Protein AF-A0A706EPD1-F1 (afdb_monomer)

Solvent-accessible surface area (backbone atoms only — not comparable to full-atom values): 5380 Å² total; per-residue (Å²): 139,84,80,52,60,66,42,47,50,51,38,35,41,48,71,76,63,51,49,39,33,30,25,47,68,48,75,46,24,28,34,49,38,76,33,92,89,39,101,85,44,63,48,77,38,84,28,81,49,44,32,61,37,40,78,70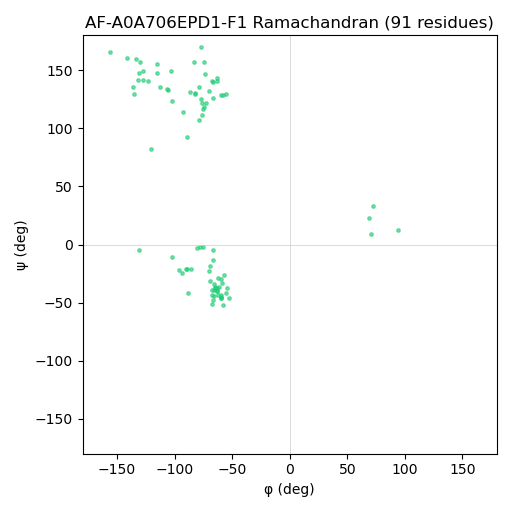,57,27,32,43,62,72,66,91,71,89,67,50,58,87,44,73,41,50,53,42,70,30,76,68,22,51,50,47,36,72,68,60,76,72,79,85,127

Sequence (93 aa):
MTLTNAQIYTLRRLNTGTLYLMQGNGKKGMEQRPDCLSTLGYFPVNAPSLPPLFRLGLIEFTLKSGLEQSCFYRVRLTGRGQELATTAVISVG

Radius of gyration: 13.35 Å; Cα contacts (8 Å, |Δi|>4): 156; chains: 1; bounding box: 25×38×40 Å

Nearest PDB structures (foldseek):
  5x11-assembly4_G  TM=6.464E-01  e=9.045E-01  Bacillus spizizenii str. W23
  5x11-assembly2_E  TM=6.979E-01  e=1.229E+00  Bacillus spizizenii str. W23
  5zqh-assembly1_A-2  TM=7.092E-01  e=1.668E+00  Streptococcus pneumoniae
  5x11-assembly3_D  TM=6.455E-01  e=2.723E+00  Bacillus spizizenii str. W23
  7tjh-assembly1_A  TM=4.706E-01  e=6.822E+00  Saccharomyces cerevisiae

Organism: Salmonella typhimurium (NCBI:txid90371)

pLDDT: mean 89.7, std 10.43, range [53.97, 97.44]

Foldseek 3Di:
DADALLLLVVLLCLVVVFWKKAALQLQWI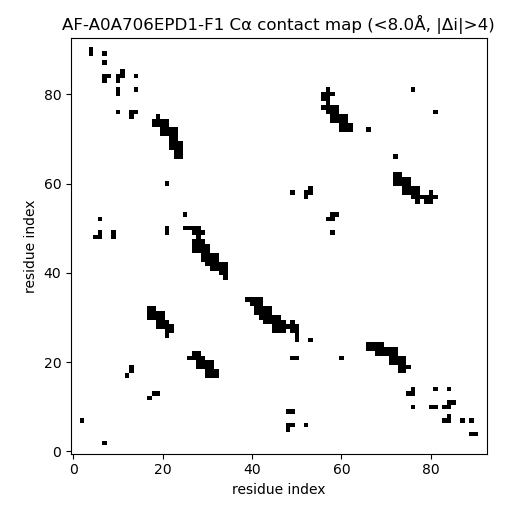WTFCPDPVDPPGTDTDTRRSRSVCVVVQQKDFPDDDDRDRGDIGTIHGDPNSNVSNPPPDHDDD

Structure (mmCIF, N/CA/C/O backbone):
data_AF-A0A706EPD1-F1
#
_entry.id   AF-A0A706EPD1-F1
#
loop_
_atom_site.group_PDB
_atom_site.id
_atom_site.type_symbol
_atom_site.label_atom_id
_atom_site.label_alt_id
_atom_site.label_comp_id
_atom_site.label_asym_id
_atom_site.label_entity_id
_atom_site.label_seq_id
_atom_site.pdbx_PDB_ins_code
_atom_site.Cartn_x
_atom_site.Cartn_y
_atom_site.Cartn_z
_atom_site.occupancy
_atom_site.B_iso_or_equiv
_atom_site.auth_seq_id
_atom_site.auth_comp_id
_atom_site.auth_asym_id
_atom_site.auth_atom_id
_atom_site.pdbx_PDB_model_num
ATOM 1 N N . MET A 1 1 ? -3.514 -15.117 -11.493 1.00 59.34 1 MET A N 1
ATOM 2 C CA . MET A 1 1 ? -4.002 -13.720 -11.477 1.00 59.34 1 MET A CA 1
ATOM 3 C C . MET A 1 1 ? -2.872 -12.829 -11.942 1.00 59.34 1 MET A C 1
ATOM 5 O O . MET A 1 1 ? -1.788 -12.939 -11.385 1.00 59.34 1 MET A O 1
ATOM 9 N N . THR A 1 2 ? -3.116 -11.991 -12.945 1.00 82.12 2 THR A N 1
ATOM 10 C CA . THR A 1 2 ? -2.101 -11.095 -13.516 1.00 82.12 2 THR A CA 1
ATOM 11 C C . THR A 1 2 ? -2.333 -9.690 -12.973 1.00 82.12 2 THR A C 1
ATOM 13 O O . THR A 1 2 ? -3.445 -9.174 -13.075 1.00 82.12 2 THR A O 1
ATOM 16 N N . LEU A 1 3 ? -1.315 -9.095 -12.347 1.00 88.56 3 LEU A N 1
ATOM 17 C CA . LEU A 1 3 ? -1.370 -7.699 -11.913 1.00 88.56 3 LEU A CA 1
ATOM 18 C C . LEU A 1 3 ? -1.244 -6.775 -13.123 1.00 88.56 3 LEU A C 1
ATOM 20 O O . LEU A 1 3 ? -0.517 -7.074 -14.067 1.00 88.56 3 LEU A O 1
ATOM 24 N N . THR A 1 4 ? -1.917 -5.629 -13.078 1.00 93.56 4 THR A N 1
ATOM 25 C CA . THR A 1 4 ? -1.723 -4.591 -14.095 1.00 93.56 4 THR A CA 1
ATOM 26 C C . THR A 1 4 ? -0.395 -3.866 -13.881 1.00 93.56 4 THR A C 1
ATOM 28 O O . THR A 1 4 ? 0.112 -3.787 -12.759 1.00 93.56 4 THR A O 1
ATOM 31 N N . ASN A 1 5 ? 0.145 -3.245 -14.933 1.00 92.69 5 ASN A N 1
ATOM 32 C CA . ASN A 1 5 ? 1.362 -2.432 -14.831 1.00 92.69 5 ASN A CA 1
ATOM 33 C C . ASN A 1 5 ? 1.240 -1.331 -13.760 1.00 92.69 5 ASN A C 1
ATOM 35 O O . ASN A 1 5 ? 2.187 -1.087 -13.017 1.00 92.69 5 ASN A O 1
ATOM 39 N N . ALA A 1 6 ? 0.059 -0.717 -13.619 1.00 92.19 6 ALA A N 1
ATOM 40 C CA . ALA A 1 6 ? -0.202 0.287 -12.587 1.00 92.19 6 ALA A CA 1
ATOM 41 C C . ALA A 1 6 ? -0.142 -0.296 -11.164 1.00 92.19 6 ALA A C 1
ATOM 43 O O . ALA A 1 6 ? 0.386 0.347 -10.259 1.00 92.19 6 ALA A O 1
ATOM 44 N N . GLN A 1 7 ? -0.643 -1.516 -10.956 1.00 94.69 7 GLN A N 1
ATOM 45 C CA . GLN A 1 7 ? -0.554 -2.214 -9.671 1.00 94.69 7 GLN A CA 1
ATOM 46 C C . GLN A 1 7 ? 0.891 -2.5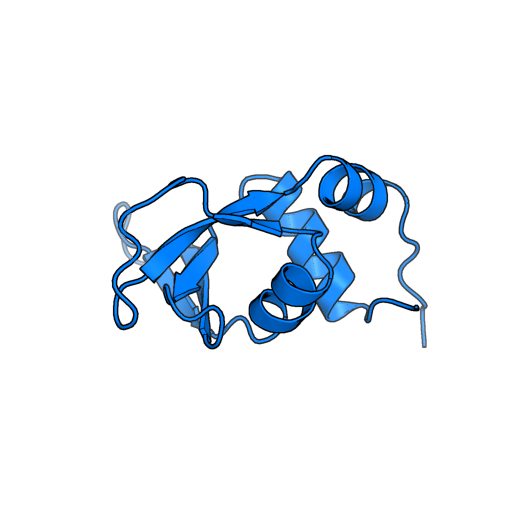99 -9.339 1.00 94.69 7 GLN A C 1
ATOM 48 O O . GLN A 1 7 ? 1.336 -2.365 -8.216 1.00 94.69 7 GLN A O 1
ATOM 53 N N . ILE A 1 8 ? 1.640 -3.119 -10.318 1.00 94.50 8 ILE A N 1
ATOM 54 C CA . ILE A 1 8 ? 3.071 -3.433 -10.172 1.00 94.50 8 ILE A CA 1
ATOM 55 C C . ILE A 1 8 ? 3.857 -2.163 -9.827 1.00 94.50 8 ILE A C 1
ATOM 57 O O . ILE A 1 8 ? 4.682 -2.168 -8.914 1.00 94.50 8 ILE A O 1
ATOM 61 N N . TYR A 1 9 ? 3.564 -1.049 -10.501 1.00 93.94 9 TYR A N 1
ATOM 62 C CA . TYR A 1 9 ? 4.194 0.236 -10.217 1.00 93.94 9 TYR A CA 1
ATOM 63 C C . TYR A 1 9 ? 3.895 0.726 -8.793 1.00 93.94 9 TYR A C 1
ATOM 65 O O . TYR A 1 9 ? 4.812 1.140 -8.084 1.00 93.94 9 TYR A O 1
ATOM 73 N N . THR A 1 10 ? 2.644 0.618 -8.329 1.00 95.12 10 THR A N 1
ATOM 74 C CA . THR A 1 10 ? 2.281 0.936 -6.938 1.00 95.12 10 THR A CA 1
ATOM 75 C C . THR A 1 10 ? 3.050 0.070 -5.937 1.00 95.12 10 THR A C 1
ATOM 77 O O . THR A 1 10 ? 3.591 0.611 -4.975 1.00 95.12 10 THR A O 1
ATOM 80 N N . LEU A 1 11 ? 3.162 -1.246 -6.168 1.00 95.50 11 LEU A N 1
ATOM 81 C CA . LEU A 1 11 ? 3.930 -2.146 -5.296 1.00 95.50 11 LEU A CA 1
ATOM 82 C C . LEU A 1 11 ? 5.405 -1.740 -5.215 1.00 95.50 11 LEU A C 1
ATOM 84 O O . LEU A 1 11 ? 5.956 -1.639 -4.120 1.00 95.50 11 LEU A O 1
ATOM 88 N N . ARG A 1 12 ? 6.030 -1.441 -6.361 1.00 95.19 12 ARG A N 1
ATOM 89 C CA . ARG A 1 12 ? 7.427 -0.985 -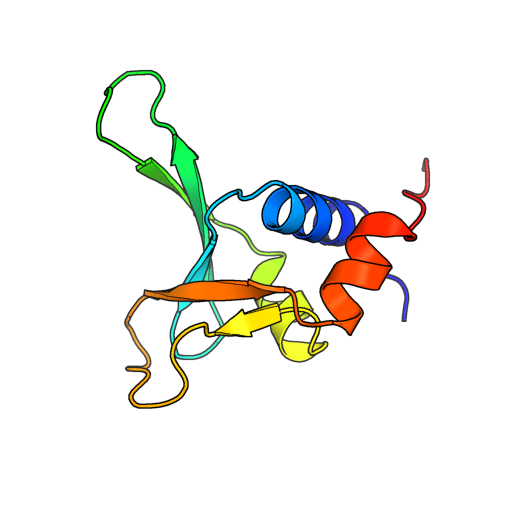6.424 1.00 95.19 12 ARG A CA 1
ATOM 90 C C . ARG A 1 12 ? 7.639 0.303 -5.645 1.00 95.19 12 ARG A C 1
ATOM 92 O O . ARG A 1 12 ? 8.563 0.378 -4.847 1.00 95.19 12 ARG A O 1
ATOM 99 N N . ARG A 1 13 ? 6.757 1.286 -5.818 1.00 94.25 13 ARG A N 1
ATOM 100 C CA . ARG A 1 13 ? 6.847 2.560 -5.096 1.00 94.25 13 ARG A CA 1
ATOM 101 C C . ARG A 1 13 ? 6.693 2.404 -3.593 1.00 94.25 13 ARG A C 1
ATOM 103 O O . ARG A 1 13 ? 7.422 3.052 -2.844 1.00 94.25 13 ARG A O 1
ATOM 110 N N . LEU A 1 14 ? 5.775 1.542 -3.161 1.00 94.56 14 LEU A N 1
ATOM 111 C CA . LEU A 1 14 ? 5.605 1.210 -1.750 1.00 94.56 14 LEU A CA 1
ATOM 112 C C . LEU A 1 14 ? 6.866 0.522 -1.198 1.00 94.56 14 LEU A C 1
ATOM 114 O O . LEU A 1 14 ? 7.291 0.841 -0.092 1.00 94.56 14 LEU A O 1
ATOM 118 N N . ASN A 1 15 ? 7.522 -0.328 -1.999 1.00 94.88 15 ASN A N 1
ATOM 119 C CA . ASN A 1 15 ? 8.799 -0.961 -1.651 1.00 94.88 15 ASN A CA 1
ATOM 120 C C . ASN A 1 15 ? 9.950 0.051 -1.501 1.00 94.88 15 ASN A C 1
ATOM 122 O O . ASN A 1 15 ? 10.783 -0.095 -0.617 1.00 94.88 15 ASN A O 1
ATOM 126 N N . THR A 1 16 ? 9.983 1.106 -2.325 1.00 92.44 16 THR A N 1
ATOM 127 C CA . THR A 1 16 ? 10.982 2.191 -2.220 1.00 92.44 16 THR A CA 1
ATOM 128 C C . THR A 1 16 ? 10.709 3.156 -1.057 1.00 92.44 16 THR A C 1
ATOM 130 O O . THR A 1 16 ? 11.473 4.093 -0.848 1.00 92.44 16 THR A O 1
ATOM 133 N N . GLY A 1 17 ? 9.617 2.968 -0.308 1.00 90.62 17 GLY A N 1
ATOM 134 C CA . GLY A 1 17 ? 9.257 3.816 0.831 1.00 90.62 17 GLY A CA 1
ATOM 135 C C . GLY A 1 17 ? 8.292 4.959 0.505 1.00 90.62 17 GLY A C 1
ATOM 136 O O . GLY A 1 17 ? 8.082 5.830 1.347 1.00 90.62 17 GLY A O 1
ATOM 137 N N . THR A 1 18 ? 7.661 4.967 -0.679 1.00 92.62 18 THR A N 1
ATOM 138 C CA . THR A 1 18 ? 6.552 5.901 -0.939 1.00 92.62 18 THR A CA 1
ATOM 139 C C . THR A 1 18 ? 5.435 5.644 0.068 1.00 92.62 18 THR A C 1
ATOM 141 O O . THR A 1 18 ? 4.960 4.516 0.216 1.00 92.62 18 THR A O 1
ATOM 144 N N . LEU A 1 19 ? 4.980 6.706 0.730 1.00 93.31 19 LEU A N 1
ATOM 145 C CA . LEU A 1 19 ? 3.903 6.623 1.700 1.00 93.31 19 LEU A CA 1
ATOM 146 C C . LEU A 1 19 ? 2.549 6.511 0.997 1.00 93.31 19 LEU A C 1
ATOM 148 O O . LEU A 1 19 ? 2.159 7.355 0.191 1.00 93.31 19 LEU A O 1
ATOM 152 N N . TYR A 1 20 ? 1.812 5.473 1.364 1.00 95.88 20 TYR A N 1
ATOM 153 C CA . TYR A 1 20 ? 0.447 5.242 0.926 1.00 95.88 20 TYR A CA 1
ATOM 154 C C . TYR A 1 20 ? -0.469 5.129 2.141 1.00 95.88 20 TYR A C 1
ATOM 156 O O . TYR A 1 20 ? -0.115 4.530 3.162 1.00 95.88 20 TYR A O 1
ATOM 164 N N . LEU A 1 21 ? -1.658 5.707 2.015 1.00 96.44 21 LEU A N 1
ATOM 165 C CA . LEU A 1 21 ? -2.737 5.596 2.981 1.00 96.44 21 LEU A CA 1
ATOM 166 C C . LEU A 1 21 ? -3.919 4.874 2.350 1.00 96.44 21 LEU A C 1
ATOM 168 O O . LEU A 1 21 ? -4.203 5.034 1.165 1.00 96.44 21 LEU A O 1
ATOM 172 N N . MET A 1 22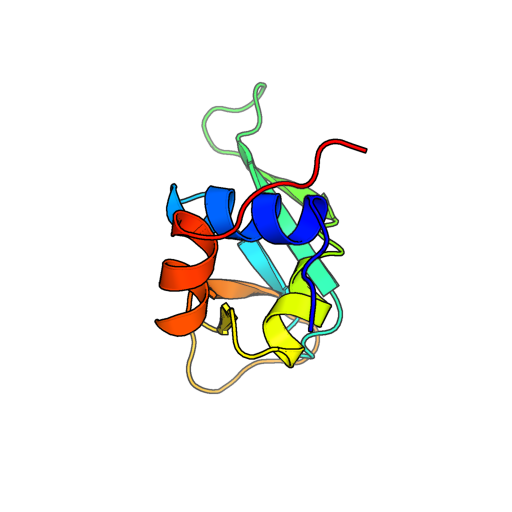 ? -4.651 4.121 3.154 1.00 96.94 22 MET A N 1
ATOM 173 C CA . MET A 1 22 ? -5.887 3.477 2.746 1.00 96.94 22 MET A CA 1
ATOM 174 C C . MET A 1 22 ? -6.964 3.754 3.783 1.00 96.94 22 MET A C 1
ATOM 176 O O . MET A 1 22 ? -6.691 3.795 4.981 1.00 96.94 22 MET A O 1
ATOM 180 N N . GLN A 1 23 ? -8.184 3.983 3.318 1.00 96.56 23 GLN A N 1
ATOM 181 C CA . GLN A 1 23 ? -9.333 4.171 4.188 1.00 96.56 23 GLN A CA 1
ATOM 182 C C . GLN A 1 23 ? -9.589 2.883 4.985 1.00 96.56 23 GLN A C 1
ATOM 184 O O . GLN A 1 23 ? -9.421 1.799 4.430 1.00 96.56 23 GLN A O 1
ATOM 189 N N . GLY A 1 24 ? -10.011 2.972 6.250 1.00 95.44 24 GLY A N 1
ATOM 190 C CA . GLY A 1 24 ? -10.192 1.814 7.139 1.00 95.44 24 GLY A CA 1
ATOM 191 C C . GLY A 1 24 ? -11.149 0.747 6.594 1.00 95.44 24 GLY A C 1
ATOM 192 O O . GLY A 1 24 ? -10.982 -0.436 6.863 1.00 95.44 24 GLY A O 1
ATOM 193 N N . ASN A 1 25 ? -12.096 1.137 5.737 1.00 93.44 25 ASN A N 1
ATOM 194 C CA . ASN A 1 25 ? -12.978 0.214 5.013 1.00 93.44 25 ASN A CA 1
ATOM 195 C C . ASN A 1 25 ? -12.332 -0.489 3.789 1.00 93.44 25 ASN A C 1
ATOM 197 O O . ASN A 1 25 ? -13.005 -1.259 3.105 1.00 93.44 25 ASN A O 1
ATOM 201 N N . GLY A 1 26 ? -11.075 -0.182 3.452 1.00 93.56 26 GLY A N 1
ATOM 202 C CA . GLY A 1 26 ? -10.329 -0.735 2.316 1.00 93.56 26 GLY A CA 1
ATOM 203 C C . GLY A 1 26 ? -10.790 -0.274 0.925 1.00 93.56 26 GLY A C 1
ATOM 204 O O . GLY A 1 26 ? -10.346 -0.831 -0.078 1.00 93.56 26 GLY A O 1
ATOM 205 N N . LYS A 1 27 ? -11.697 0.711 0.823 1.00 95.31 27 LYS A N 1
ATOM 206 C CA . LYS A 1 27 ? -12.332 1.113 -0.450 1.00 95.31 27 LYS A CA 1
ATOM 207 C C . LYS A 1 27 ? -11.625 2.255 -1.174 1.00 95.31 27 LYS A C 1
ATOM 209 O O . LYS A 1 27 ? -11.775 2.372 -2.388 1.00 95.31 27 LYS A O 1
ATOM 214 N N . LYS A 1 28 ? -10.876 3.096 -0.458 1.00 95.38 28 LYS A N 1
ATOM 215 C CA . LYS A 1 28 ? -10.168 4.257 -1.019 1.00 95.38 28 LYS A CA 1
ATOM 216 C C . LYS A 1 28 ? -8.704 4.238 -0.623 1.00 95.38 28 LYS A C 1
ATOM 218 O O . LYS A 1 28 ? -8.379 3.904 0.510 1.00 95.38 28 LYS A O 1
ATOM 223 N N . GLY A 1 29 ? -7.843 4.630 -1.551 1.00 95.50 29 GLY A N 1
ATOM 224 C CA . GLY A 1 29 ? -6.404 4.685 -1.356 1.00 95.50 29 GLY A CA 1
ATOM 225 C C . GLY A 1 29 ? -5.833 6.023 -1.799 1.00 95.50 29 GLY A C 1
ATOM 226 O O . GLY A 1 29 ? -6.342 6.626 -2.741 1.00 95.50 29 GLY A O 1
ATOM 227 N N . MET A 1 30 ? -4.782 6.484 -1.130 1.00 95.62 30 MET A N 1
ATOM 228 C CA . MET A 1 30 ? -4.101 7.733 -1.440 1.00 95.62 30 MET A CA 1
ATOM 229 C C . MET A 1 30 ? -2.591 7.546 -1.400 1.00 95.62 30 MET A C 1
ATOM 231 O O . MET A 1 30 ? -2.048 6.952 -0.473 1.00 95.62 30 MET A O 1
ATOM 235 N N . GLU A 1 31 ? -1.912 8.094 -2.390 1.00 94.25 31 GLU A N 1
ATOM 236 C CA . GLU A 1 31 ? -0.475 8.300 -2.375 1.00 94.25 31 GLU A CA 1
ATOM 237 C C . GLU A 1 31 ? -0.166 9.640 -1.716 1.00 94.25 31 GLU A C 1
ATOM 239 O O . GLU A 1 31 ? -0.755 10.656 -2.077 1.00 94.25 31 GLU A O 1
ATOM 244 N N . GLN A 1 32 ? 0.766 9.654 -0.773 1.00 91.56 32 GLN A N 1
ATOM 245 C CA . GLN A 1 32 ? 1.285 10.883 -0.188 1.00 91.56 32 GLN A CA 1
ATOM 246 C C . GLN A 1 32 ? 2.479 11.333 -1.032 1.00 91.56 32 GLN A C 1
ATOM 248 O O . GLN A 1 32 ? 3.604 10.869 -0.830 1.00 91.56 32 GLN A O 1
ATOM 253 N N . ARG A 1 33 ? 2.235 12.193 -2.028 1.00 86.31 33 ARG A N 1
ATOM 254 C CA . ARG A 1 33 ? 3.321 12.769 -2.832 1.00 86.31 33 ARG A CA 1
ATOM 255 C C . ARG A 1 33 ? 3.979 13.902 -2.062 1.00 86.31 33 ARG A C 1
ATOM 257 O O . ARG A 1 33 ? 3.237 14.707 -1.511 1.00 86.31 33 ARG A O 1
ATOM 264 N N . PRO A 1 34 ? 5.316 13.992 -2.027 1.00 80.94 34 PRO A N 1
ATOM 265 C CA . PRO A 1 34 ? 5.977 15.181 -1.511 1.00 80.94 34 PRO A CA 1
ATOM 266 C C . PRO A 1 34 ? 5.463 16.402 -2.270 1.00 80.94 34 PRO A C 1
ATOM 268 O O . PRO A 1 34 ? 5.399 16.378 -3.502 1.00 80.94 34 PRO A O 1
ATOM 271 N N . ASP A 1 35 ? 5.051 17.430 -1.543 1.00 77.44 35 ASP A N 1
ATOM 272 C CA . ASP A 1 35 ? 4.717 18.706 -2.151 1.00 77.44 35 ASP A CA 1
ATOM 273 C C . ASP A 1 35 ? 6.013 19.406 -2.586 1.00 77.44 35 ASP A C 1
ATOM 275 O O . ASP A 1 35 ? 6.907 19.653 -1.782 1.00 77.44 35 ASP A O 1
ATOM 279 N N . CYS A 1 36 ? 6.134 19.714 -3.876 1.00 67.81 36 CYS A N 1
ATOM 280 C CA . CYS A 1 36 ? 7.302 20.405 -4.421 1.00 67.81 36 CYS A CA 1
ATOM 281 C C . CYS A 1 36 ? 7.385 21.867 -3.947 1.00 67.81 36 CYS A C 1
ATOM 283 O O . CYS A 1 36 ? 8.437 22.490 -4.074 1.00 67.81 36 CYS A O 1
ATOM 285 N N . LEU A 1 37 ? 6.267 22.424 -3.467 1.00 69.06 37 LEU A N 1
ATOM 286 C CA . LEU A 1 37 ? 6.117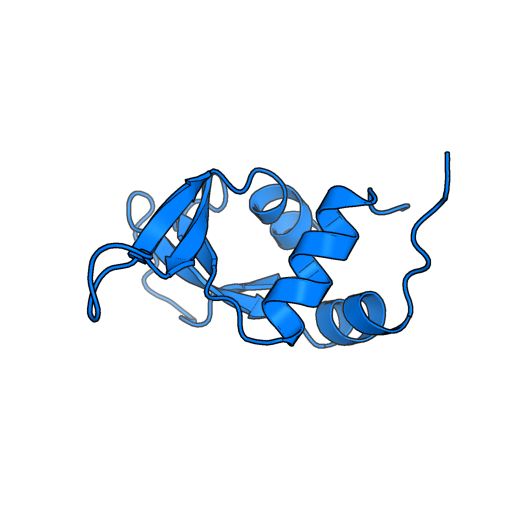 23.828 -3.088 1.00 69.06 37 LEU A CA 1
ATOM 287 C C . LEU A 1 37 ? 6.163 24.050 -1.571 1.00 69.06 37 LEU A C 1
ATOM 289 O O . LEU A 1 37 ? 6.287 25.194 -1.135 1.00 69.06 37 LEU A O 1
ATOM 293 N N . SER A 1 38 ? 6.107 22.989 -0.761 1.00 60.88 38 SER A N 1
ATOM 294 C CA . SER A 1 38 ? 6.285 23.081 0.688 1.00 60.88 38 SER A CA 1
ATOM 295 C C . SER A 1 38 ? 7.199 21.980 1.221 1.00 60.88 38 SER A C 1
ATOM 297 O O . SER A 1 38 ? 7.001 20.792 0.998 1.00 60.88 38 SER A O 1
ATOM 299 N N . THR A 1 39 ? 8.200 22.371 2.008 1.00 60.16 39 THR A N 1
AT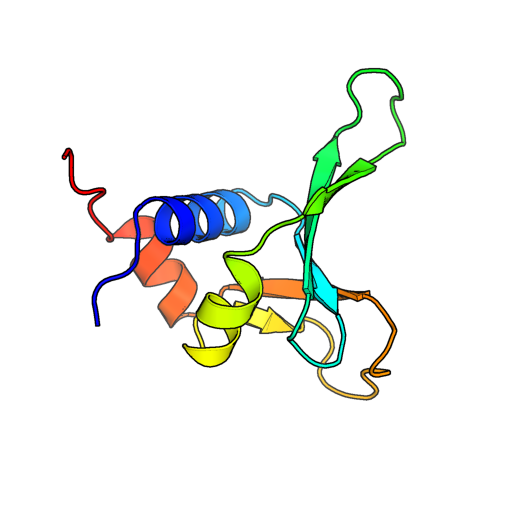OM 300 C CA . THR A 1 39 ? 9.194 21.478 2.629 1.00 60.16 39 THR A CA 1
ATOM 301 C C . THR A 1 39 ? 8.612 20.522 3.682 1.00 60.16 39 THR A C 1
ATOM 303 O O . THR A 1 39 ? 9.340 19.694 4.224 1.00 60.16 39 THR A O 1
ATOM 306 N N . LEU A 1 40 ? 7.319 20.643 4.003 1.00 59.44 40 LEU A N 1
ATOM 307 C CA . LEU A 1 40 ? 6.646 19.945 5.105 1.00 59.44 40 LEU A CA 1
ATOM 308 C C . LEU A 1 40 ? 5.334 19.254 4.687 1.00 59.44 40 LEU A C 1
ATOM 310 O O . LEU A 1 40 ? 4.721 18.577 5.513 1.00 59.44 40 LEU A O 1
ATOM 314 N N . GLY A 1 41 ? 4.881 19.428 3.441 1.00 68.81 41 GLY A N 1
ATOM 315 C CA . GLY A 1 41 ? 3.567 18.977 2.987 1.00 68.81 41 GLY A CA 1
ATOM 316 C C . GLY A 1 41 ? 3.601 17.708 2.140 1.00 68.81 41 GLY A C 1
ATOM 317 O O . GLY A 1 41 ? 4.539 17.453 1.384 1.00 68.81 41 GLY A O 1
ATOM 318 N N . TYR A 1 42 ? 2.526 16.924 2.232 1.00 80.25 42 TYR A N 1
ATOM 319 C CA . TYR A 1 42 ? 2.205 15.893 1.249 1.00 80.25 42 TYR A CA 1
ATOM 320 C C . TYR A 1 42 ? 0.938 16.288 0.496 1.00 80.25 42 TYR A C 1
ATOM 322 O O . TYR A 1 42 ? -0.054 16.683 1.110 1.00 80.25 42 TYR A O 1
ATOM 330 N N . PHE A 1 43 ? 0.944 16.126 -0.826 1.00 82.81 43 PHE A N 1
ATOM 331 C CA . PHE A 1 43 ? -0.251 16.239 -1.648 1.00 82.81 43 PHE A CA 1
ATOM 332 C C . PHE A 1 43 ? -0.890 14.851 -1.816 1.00 82.81 43 PHE A C 1
ATOM 334 O O . PHE A 1 43 ? -0.279 13.959 -2.423 1.00 82.81 43 PHE A O 1
ATOM 341 N N . PRO A 1 44 ? -2.099 14.623 -1.272 1.00 85.00 44 PRO A N 1
ATOM 342 C CA . PRO A 1 44 ? -2.746 13.328 -1.367 1.00 85.00 44 PRO A CA 1
ATOM 343 C C . PRO A 1 44 ? -3.309 13.115 -2.780 1.00 85.00 44 PRO A C 1
ATOM 345 O O . PRO A 1 44 ? -4.227 13.806 -3.216 1.00 85.00 44 PRO A O 1
ATOM 348 N N . VAL A 1 45 ? -2.790 12.116 -3.494 1.00 90.81 45 VAL A N 1
ATOM 349 C CA . VAL A 1 45 ? -3.260 11.730 -4.835 1.00 90.81 45 VAL A CA 1
ATOM 350 C C . VAL A 1 45 ? -4.044 10.431 -4.752 1.00 90.81 45 VAL A C 1
ATOM 352 O O . VAL A 1 45 ? -3.596 9.478 -4.123 1.00 90.81 45 VAL A O 1
ATOM 355 N N . ASN A 1 46 ? -5.205 10.358 -5.405 1.00 93.69 46 ASN A N 1
ATOM 356 C CA . ASN A 1 46 ? -5.996 9.128 -5.445 1.00 93.69 46 ASN A CA 1
ATOM 357 C C . ASN A 1 46 ? -5.182 7.962 -6.039 1.00 93.69 46 ASN A C 1
ATOM 359 O O . ASN A 1 46 ? -4.621 8.074 -7.128 1.00 93.69 46 ASN A O 1
ATOM 363 N N . ALA A 1 47 ? -5.151 6.832 -5.334 1.00 94.69 47 ALA A N 1
ATOM 364 C CA . ALA A 1 47 ? -4.417 5.629 -5.711 1.00 94.69 47 ALA A CA 1
ATOM 365 C C . ALA A 1 47 ? -5.389 4.437 -5.852 1.00 94.69 47 ALA A C 1
ATOM 367 O O . ALA A 1 47 ? -5.512 3.620 -4.930 1.00 94.69 47 ALA A O 1
ATOM 368 N N . PRO A 1 48 ? -6.081 4.296 -7.004 1.00 95.25 48 PRO A N 1
ATOM 369 C CA . PRO A 1 48 ? -7.092 3.252 -7.221 1.00 95.25 48 PRO A CA 1
ATOM 370 C C . PRO A 1 48 ? -6.513 1.828 -7.248 1.00 95.25 48 PRO A C 1
ATOM 372 O O . PRO A 1 48 ? -7.260 0.858 -7.130 1.00 95.25 48 PRO A O 1
ATOM 375 N N . SER A 1 49 ? -5.189 1.688 -7.359 1.00 95.88 49 SER A N 1
ATOM 376 C CA . SER A 1 49 ? -4.487 0.406 -7.250 1.00 95.88 49 SER A CA 1
ATOM 377 C C . SER A 1 49 ? -4.493 -0.171 -5.829 1.00 95.88 49 SER A C 1
ATOM 379 O O . SER A 1 49 ? -4.353 -1.381 -5.686 1.00 95.88 49 SER A O 1
ATOM 381 N N . LEU A 1 50 ? -4.669 0.633 -4.772 1.00 96.56 50 LEU A N 1
ATOM 382 C CA . LEU A 1 50 ? -4.576 0.131 -3.392 1.00 96.56 50 LEU A CA 1
ATOM 383 C C . LEU A 1 50 ? -5.709 -0.841 -3.007 1.00 96.56 50 LEU A C 1
ATOM 385 O O . LEU A 1 50 ? -5.385 -1.944 -2.569 1.00 96.56 50 LEU A O 1
ATOM 389 N N . PRO A 1 51 ? -7.010 -0.532 -3.204 1.00 97.00 51 PRO A N 1
ATOM 390 C CA . PRO A 1 51 ? -8.086 -1.466 -2.863 1.00 97.00 51 PRO A CA 1
ATOM 391 C C . PRO A 1 51 ? -7.947 -2.875 -3.471 1.00 97.00 51 PRO A C 1
ATOM 393 O O . PRO A 1 51 ? -8.122 -3.851 -2.739 1.00 97.00 51 PRO A O 1
ATOM 396 N N . PRO A 1 52 ? -7.632 -3.053 -4.773 1.00 96.50 52 PRO A N 1
ATOM 397 C CA . PRO A 1 52 ? -7.412 -4.391 -5.309 1.00 96.50 52 PRO A CA 1
ATOM 398 C C . PRO A 1 52 ? -6.150 -5.051 -4.741 1.00 96.50 52 PRO A C 1
ATOM 400 O O . PRO A 1 52 ? -6.212 -6.230 -4.416 1.00 96.50 52 PRO A O 1
ATOM 403 N N . LEU A 1 53 ? -5.042 -4.324 -4.547 1.00 96.75 53 LEU A N 1
ATOM 404 C CA . LEU A 1 53 ? -3.834 -4.887 -3.924 1.00 96.75 53 LEU A CA 1
ATOM 405 C C . LEU A 1 53 ? -4.093 -5.376 -2.490 1.00 96.75 53 LEU A C 1
ATOM 407 O O . LEU A 1 53 ? -3.569 -6.418 -2.093 1.00 96.75 53 LEU A O 1
ATOM 411 N N . PHE A 1 54 ? -4.934 -4.663 -1.738 1.00 96.62 54 PHE A N 1
ATOM 412 C CA . PHE A 1 54 ? -5.359 -5.063 -0.398 1.00 96.62 54 PHE A CA 1
ATOM 413 C C . PHE A 1 54 ? -6.219 -6.326 -0.428 1.00 96.62 54 PHE A C 1
ATOM 415 O O . PHE A 1 54 ? -5.926 -7.285 0.279 1.00 96.62 54 PHE A O 1
ATOM 422 N N . ARG A 1 55 ? -7.228 -6.383 -1.310 1.00 95.56 55 ARG A N 1
ATOM 423 C CA . ARG A 1 55 ? -8.055 -7.591 -1.491 1.00 95.56 55 ARG A CA 1
ATOM 424 C C . ARG A 1 55 ? -7.240 -8.816 -1.913 1.00 95.56 55 ARG A C 1
ATOM 426 O O . ARG A 1 55 ? -7.615 -9.934 -1.586 1.00 95.56 55 ARG A O 1
ATOM 433 N N . LEU A 1 56 ? -6.135 -8.608 -2.629 1.00 95.50 56 LEU A N 1
ATOM 434 C CA . LEU A 1 56 ? -5.207 -9.665 -3.037 1.00 95.50 56 LEU A CA 1
ATOM 435 C C . LEU A 1 56 ? -4.218 -10.083 -1.932 1.00 95.50 56 LEU A C 1
ATOM 437 O O . LEU A 1 56 ? -3.420 -10.996 -2.154 1.00 95.50 56 LEU A O 1
ATOM 441 N N . GLY A 1 57 ? -4.239 -9.430 -0.764 1.00 96.38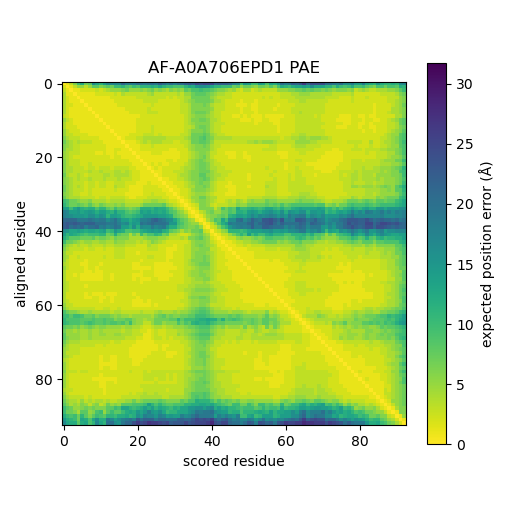 57 GLY A N 1
ATOM 442 C CA . GLY A 1 57 ? -3.326 -9.709 0.348 1.00 96.38 57 GLY A CA 1
ATOM 443 C C . GLY A 1 57 ? -1.873 -9.308 0.072 1.00 96.38 57 GLY A C 1
ATOM 444 O O . GLY A 1 57 ? -0.951 -9.871 0.660 1.00 96.38 57 GLY A O 1
ATOM 445 N N . LEU A 1 58 ? -1.644 -8.373 -0.855 1.00 97.06 58 LEU A N 1
ATOM 446 C CA . LEU A 1 58 ? -0.301 -7.890 -1.211 1.00 97.06 58 LEU A CA 1
ATOM 447 C C . LEU A 1 58 ? 0.129 -6.686 -0.369 1.00 97.06 58 LEU A C 1
ATOM 449 O O . LEU A 1 58 ? 1.318 -6.407 -0.229 1.00 97.06 58 LEU A O 1
ATOM 453 N N . ILE A 1 59 ? -0.844 -5.990 0.208 1.00 97.38 59 ILE A N 1
ATOM 454 C CA . ILE A 1 59 ? -0.639 -4.931 1.189 1.00 97.38 59 ILE A CA 1
ATOM 455 C C . ILE A 1 59 ? -1.538 -5.172 2.394 1.00 97.38 59 ILE A C 1
ATOM 457 O O . ILE A 1 59 ? -2.585 -5.806 2.279 1.00 97.38 59 ILE A O 1
ATOM 461 N N . GLU A 1 60 ? -1.148 -4.616 3.529 1.00 97.12 60 GLU A N 1
ATOM 462 C CA . GLU A 1 60 ? -1.908 -4.654 4.774 1.00 97.12 60 GLU A CA 1
ATOM 463 C C . GLU A 1 60 ? -1.806 -3.317 5.508 1.00 97.12 60 GLU A C 1
ATOM 465 O O . GLU A 1 60 ? -0.893 -2.525 5.261 1.00 97.12 60 GLU A O 1
ATOM 470 N N . PHE A 1 61 ? -2.742 -3.057 6.420 1.00 97.44 61 PHE A N 1
ATOM 471 C CA . PHE A 1 61 ? -2.631 -1.921 7.327 1.00 97.44 61 PHE A CA 1
ATOM 472 C C . PHE A 1 61 ? -1.456 -2.125 8.285 1.00 97.44 61 PHE A C 1
ATOM 474 O O . PHE A 1 61 ? -1.246 -3.215 8.812 1.00 97.44 61 PHE A O 1
ATOM 481 N N . THR A 1 62 ? -0.710 -1.056 8.558 1.00 95.25 62 THR A N 1
ATOM 482 C CA . THR A 1 62 ? 0.326 -1.085 9.602 1.00 95.25 62 THR A CA 1
ATOM 483 C C . THR A 1 62 ? -0.302 -1.186 10.997 1.00 95.25 62 THR A C 1
ATOM 485 O O . THR A 1 62 ? 0.282 -1.779 11.904 1.00 95.25 62 THR A O 1
ATOM 488 N N . LEU A 1 63 ? -1.500 -0.616 11.172 1.00 93.75 63 LEU A N 1
ATOM 489 C CA . LEU A 1 63 ? -2.283 -0.720 12.401 1.00 93.75 63 LEU A CA 1
ATOM 490 C C . LEU A 1 63 ? -3.066 -2.043 12.418 1.00 93.75 63 LEU A C 1
ATOM 492 O O . LEU A 1 63 ? -3.766 -2.357 11.458 1.00 93.75 63 LEU A O 1
ATOM 496 N N . LYS A 1 64 ? -2.959 -2.804 13.515 1.00 86.88 64 LYS A N 1
ATOM 497 C CA . LYS A 1 64 ? -3.533 -4.158 13.632 1.00 86.88 64 LYS A CA 1
ATOM 498 C C . LYS A 1 64 ? -5.000 -4.198 14.085 1.00 86.88 64 LYS A C 1
ATOM 500 O O . LYS A 1 64 ? -5.662 -5.206 13.865 1.00 86.88 64 LYS A O 1
ATOM 505 N N . SER A 1 65 ? -5.507 -3.150 14.732 1.00 89.38 65 SER A N 1
ATOM 506 C CA . SER A 1 65 ? -6.875 -3.086 15.268 1.00 89.38 65 SER A CA 1
ATOM 507 C C . SER A 1 65 ? -7.347 -1.635 15.419 1.00 89.38 65 SER A C 1
ATOM 509 O O . SER A 1 65 ? -6.537 -0.714 15.352 1.00 89.38 65 SER A O 1
ATOM 511 N N . GLY A 1 66 ? -8.655 -1.422 15.606 1.00 89.00 66 GLY A N 1
ATOM 512 C CA . GLY A 1 66 ? -9.218 -0.079 15.820 1.00 89.00 66 GLY A CA 1
ATOM 513 C C . GLY A 1 66 ? -9.241 0.798 14.563 1.00 89.00 66 GLY A C 1
ATOM 514 O O . GLY A 1 66 ? -9.036 2.007 14.639 1.00 89.00 66 GLY A O 1
ATOM 515 N N . LEU A 1 67 ? -9.433 0.187 13.390 1.00 91.69 67 LEU A N 1
ATOM 516 C CA . LEU A 1 67 ? -9.569 0.915 12.131 1.00 91.69 67 LEU A CA 1
ATOM 517 C C . LEU A 1 67 ? -10.985 1.488 12.013 1.00 91.69 67 LEU A C 1
ATOM 519 O O . LEU A 1 67 ? -11.938 0.762 11.729 1.00 91.69 67 LEU A O 1
ATOM 523 N N . GLU A 1 68 ? -11.107 2.800 12.176 1.00 95.19 68 GLU A N 1
ATOM 524 C CA . GLU A 1 68 ? -12.335 3.536 11.898 1.00 95.19 68 GLU A CA 1
ATOM 525 C C . GLU A 1 68 ? -12.592 3.596 10.392 1.00 95.19 68 GLU A C 1
ATOM 527 O O . GLU A 1 68 ? -11.712 3.928 9.592 1.00 95.19 68 GLU A O 1
ATOM 532 N N . GLN A 1 69 ? -13.822 3.292 9.978 1.00 93.38 69 GLN A N 1
ATOM 533 C CA . GLN A 1 69 ? -14.143 3.067 8.565 1.00 93.38 69 GLN A CA 1
ATOM 534 C C . GLN A 1 69 ? -13.916 4.292 7.673 1.00 93.38 69 GLN A C 1
ATOM 536 O O . GLN A 1 69 ? -13.658 4.131 6.479 1.00 93.38 69 GLN A O 1
ATOM 541 N N . SER A 1 70 ? -14.045 5.501 8.222 1.00 93.44 70 SER A N 1
ATOM 542 C CA . SER A 1 70 ? -13.910 6.763 7.490 1.00 93.44 70 SER A CA 1
ATOM 543 C C . SER A 1 70 ? -12.473 7.294 7.454 1.00 93.44 70 SER A C 1
ATOM 545 O O . SER A 1 70 ? -12.152 8.060 6.543 1.00 93.44 70 SER A O 1
ATOM 547 N N . CYS A 1 71 ? -11.612 6.858 8.378 1.00 94.75 71 CYS A N 1
ATOM 548 C CA . CYS A 1 71 ? -10.246 7.350 8.549 1.00 94.75 71 CYS A CA 1
ATOM 549 C C . CYS A 1 71 ? -9.252 6.678 7.598 1.00 94.75 71 CYS A C 1
ATOM 551 O O . CYS A 1 71 ? -9.482 5.572 7.110 1.00 94.75 71 CYS A O 1
ATOM 553 N N . PHE A 1 72 ? -8.127 7.350 7.345 1.00 94.69 72 PHE A N 1
ATOM 554 C CA . PHE A 1 72 ? -7.047 6.858 6.491 1.00 94.69 72 PHE A CA 1
ATOM 555 C C . PHE A 1 72 ? -5.850 6.406 7.326 1.00 94.69 72 PHE A C 1
ATOM 557 O O . PHE A 1 72 ? -5.380 7.126 8.203 1.00 94.69 72 PHE A O 1
ATOM 564 N N . TYR A 1 73 ? -5.329 5.225 7.008 1.00 96.12 73 TYR A N 1
ATOM 565 C CA . TYR A 1 73 ? -4.262 4.565 7.749 1.00 96.12 73 TYR A CA 1
ATOM 566 C C . TYR A 1 73 ? -3.126 4.161 6.823 1.00 96.12 73 TYR A C 1
ATOM 568 O O . TYR A 1 73 ? -3.343 3.834 5.656 1.00 96.12 73 TYR A O 1
ATOM 576 N N . ARG A 1 74 ? -1.902 4.158 7.357 1.00 95.94 74 ARG A N 1
ATOM 577 C CA . ARG A 1 74 ? -0.722 3.692 6.624 1.00 95.94 74 ARG A CA 1
ATOM 578 C C . ARG A 1 74 ? -0.854 2.216 6.276 1.00 95.94 74 ARG A C 1
ATOM 580 O O . ARG A 1 74 ? -1.306 1.411 7.094 1.00 95.94 74 ARG A O 1
ATOM 587 N N . VAL A 1 75 ? -0.408 1.889 5.071 1.00 97.06 75 VAL A N 1
ATOM 588 C CA . VAL A 1 75 ? -0.296 0.515 4.586 1.00 97.06 75 VAL A CA 1
ATOM 589 C C . VAL A 1 75 ? 1.162 0.147 4.342 1.00 97.06 75 VAL A C 1
ATOM 591 O O . VAL A 1 75 ? 2.002 1.013 4.093 1.00 97.06 75 VAL A O 1
ATOM 594 N N . ARG A 1 76 ? 1.452 -1.150 4.395 1.00 97.06 76 ARG A N 1
ATOM 595 C CA . ARG A 1 76 ? 2.757 -1.735 4.083 1.00 97.06 76 ARG A CA 1
ATOM 596 C C . ARG A 1 76 ? 2.600 -2.953 3.178 1.00 97.06 76 ARG A C 1
ATOM 598 O O . ARG A 1 76 ? 1.519 -3.535 3.112 1.00 97.06 76 ARG A O 1
ATOM 605 N N . LEU A 1 77 ? 3.673 -3.335 2.487 1.00 97.44 77 LEU A N 1
ATOM 606 C CA . LEU A 1 77 ? 3.708 -4.587 1.730 1.00 97.44 77 LEU A CA 1
ATOM 607 C C . LEU A 1 77 ? 3.662 -5.777 2.693 1.00 97.44 77 LEU A C 1
ATOM 609 O O . LEU A 1 77 ? 4.321 -5.764 3.734 1.00 97.44 77 LEU A O 1
ATOM 613 N N . THR A 1 78 ? 2.927 -6.818 2.311 1.00 97.31 78 THR A N 1
ATOM 614 C CA . THR A 1 78 ? 3.094 -8.154 2.899 1.00 97.31 78 THR A CA 1
ATOM 615 C C . THR A 1 78 ? 4.344 -8.818 2.311 1.00 97.31 78 THR A C 1
ATOM 617 O O . THR A 1 78 ? 4.889 -8.337 1.315 1.00 97.31 78 THR A O 1
ATOM 620 N N . GLY A 1 79 ? 4.789 -9.954 2.862 1.00 96.31 79 GLY A N 1
ATOM 621 C CA . GLY A 1 79 ? 5.926 -10.698 2.290 1.00 96.31 79 GLY A CA 1
ATOM 622 C C . GLY A 1 79 ? 5.711 -11.057 0.812 1.00 96.31 79 GLY A C 1
ATOM 623 O O . GLY A 1 79 ? 6.579 -10.825 -0.025 1.00 96.31 79 GLY A O 1
ATOM 624 N N . ARG A 1 80 ? 4.492 -11.489 0.461 1.00 95.38 80 ARG A N 1
ATOM 625 C CA . ARG A 1 80 ? 4.096 -11.751 -0.931 1.00 95.38 80 ARG A CA 1
ATOM 626 C C . ARG A 1 80 ? 4.095 -10.482 -1.791 1.00 95.38 80 ARG A C 1
ATOM 628 O O . ARG A 1 80 ? 4.454 -10.523 -2.965 1.00 95.38 80 ARG A O 1
ATOM 635 N N . GLY A 1 81 ? 3.682 -9.348 -1.223 1.00 95.75 81 GLY A N 1
ATOM 636 C CA . GLY A 1 81 ? 3.740 -8.052 -1.899 1.00 95.75 81 GLY A CA 1
ATOM 637 C C . GLY A 1 81 ? 5.167 -7.612 -2.230 1.00 95.75 81 GLY A C 1
ATOM 638 O O . GLY A 1 81 ? 5.399 -7.103 -3.324 1.00 95.75 81 GLY A O 1
ATOM 639 N N . GLN A 1 82 ? 6.119 -7.837 -1.319 1.00 95.69 82 GLN A N 1
ATOM 640 C CA . GLN A 1 82 ? 7.543 -7.527 -1.518 1.00 95.69 82 GLN A CA 1
ATOM 641 C C . GLN A 1 82 ? 8.176 -8.385 -2.614 1.00 95.69 82 GLN A C 1
ATOM 643 O O . GLN A 1 82 ? 8.880 -7.862 -3.482 1.00 95.69 82 GLN A O 1
ATOM 648 N N . GLU A 1 83 ? 7.881 -9.685 -2.613 1.00 94.25 83 GLU A N 1
ATOM 649 C CA . GLU A 1 83 ? 8.345 -10.603 -3.651 1.00 94.25 83 GLU A CA 1
ATOM 650 C C . GLU A 1 83 ? 7.873 -10.134 -5.032 1.00 94.25 83 GLU A C 1
ATOM 652 O O . GLU A 1 83 ? 8.690 -9.911 -5.925 1.00 94.25 83 GLU A O 1
ATOM 657 N N . LEU A 1 84 ? 6.570 -9.870 -5.184 1.00 93.69 84 LEU A N 1
ATOM 658 C CA . LEU A 1 84 ? 5.999 -9.402 -6.449 1.00 93.69 84 LEU A CA 1
ATOM 659 C C . LEU A 1 84 ? 6.493 -8.013 -6.857 1.00 93.69 84 LEU A C 1
ATOM 661 O O . LEU A 1 84 ? 6.666 -7.762 -8.047 1.00 93.69 84 LEU A O 1
ATOM 665 N N . ALA A 1 85 ? 6.752 -7.109 -5.909 1.00 92.56 85 ALA A N 1
ATOM 666 C CA . ALA A 1 85 ? 7.341 -5.808 -6.221 1.00 92.56 85 ALA A CA 1
ATOM 667 C C . ALA A 1 85 ? 8.708 -5.955 -6.917 1.00 92.56 85 ALA A C 1
ATOM 669 O O . ALA A 1 85 ? 9.046 -5.146 -7.784 1.00 92.56 85 ALA A O 1
ATOM 670 N N . THR A 1 86 ? 9.461 -6.997 -6.558 1.00 91.06 86 THR A N 1
ATOM 671 C CA . THR A 1 86 ? 10.813 -7.262 -7.065 1.00 91.06 86 THR A CA 1
ATOM 672 C C . THR A 1 86 ? 10.803 -8.094 -8.346 1.00 91.06 86 THR A C 1
ATOM 674 O O . THR A 1 86 ? 11.552 -7.800 -9.273 1.00 91.06 86 THR A O 1
ATOM 677 N N . THR A 1 87 ? 9.949 -9.117 -8.421 1.00 89.44 87 THR A N 1
ATOM 678 C CA . THR A 1 87 ? 9.990 -10.128 -9.491 1.00 89.44 87 THR A CA 1
ATOM 679 C C . THR A 1 87 ? 9.026 -9.859 -10.643 1.00 89.44 87 THR A C 1
ATOM 681 O O . THR A 1 87 ? 9.245 -10.364 -11.744 1.00 89.44 87 THR A O 1
ATOM 684 N N . ALA A 1 88 ? 7.960 -9.077 -10.432 1.00 83.88 88 ALA A N 1
ATOM 685 C CA . ALA A 1 88 ? 6.947 -8.885 -11.463 1.00 83.88 88 ALA A CA 1
ATOM 686 C C . ALA A 1 88 ? 7.516 -8.127 -12.670 1.00 83.88 88 ALA A C 1
ATOM 688 O O . ALA A 1 88 ? 8.041 -7.015 -12.543 1.00 83.88 88 ALA A O 1
ATOM 689 N N . VAL A 1 89 ? 7.355 -8.721 -13.852 1.00 78.56 89 VAL A N 1
ATOM 690 C CA . VAL A 1 89 ? 7.713 -8.114 -15.135 1.00 78.56 89 VAL A CA 1
ATOM 691 C C . VAL A 1 89 ? 6.576 -7.195 -15.576 1.00 78.56 89 VAL A C 1
ATOM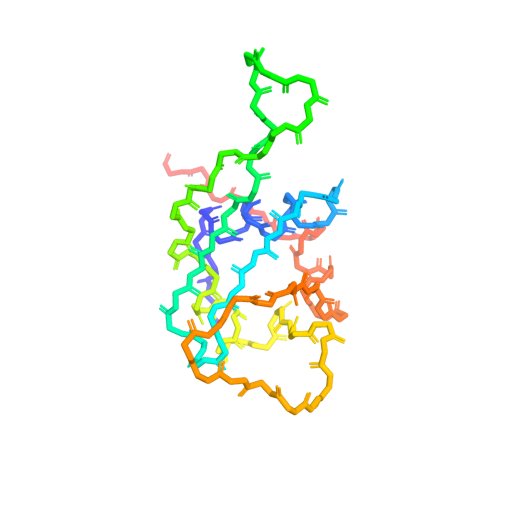 693 O O . VAL A 1 89 ? 5.409 -7.582 -15.567 1.00 78.56 89 VAL A O 1
ATOM 696 N N . ILE A 1 90 ? 6.915 -5.960 -15.944 1.00 75.31 90 ILE A N 1
ATOM 697 C CA . ILE A 1 90 ? 5.965 -5.025 -16.553 1.00 75.31 90 ILE A CA 1
ATOM 698 C C . ILE A 1 90 ? 5.781 -5.470 -18.002 1.00 75.31 90 ILE A C 1
ATOM 700 O O . ILE A 1 90 ? 6.759 -5.546 -18.743 1.00 75.31 90 ILE A O 1
ATOM 704 N N . SER A 1 91 ? 4.548 -5.771 -18.405 1.00 68.62 91 SER A N 1
ATOM 705 C CA . SER A 1 91 ? 4.269 -6.145 -19.792 1.00 68.62 91 SER A CA 1
ATOM 706 C C . SER A 1 91 ? 4.337 -4.884 -20.649 1.00 68.62 91 SER A C 1
ATOM 708 O O . SER A 1 91 ? 3.582 -3.941 -20.405 1.00 68.62 91 SER A O 1
ATOM 710 N N . VAL A 1 92 ? 5.250 -4.838 -21.618 1.00 64.62 92 VAL A N 1
ATOM 711 C CA . VAL A 1 92 ? 5.269 -3.773 -22.629 1.00 64.62 92 VAL A CA 1
ATOM 712 C C . VAL A 1 92 ? 4.147 -4.113 -23.606 1.00 64.62 92 VAL A C 1
ATOM 714 O O . VAL A 1 92 ? 4.177 -5.180 -24.216 1.00 64.62 92 VAL A O 1
ATOM 717 N N . GLY A 1 93 ? 3.094 -3.296 -23.601 1.00 53.97 93 GLY A N 1
ATOM 718 C CA . GLY A 1 93 ? 1.973 -3.422 -24.533 1.00 53.97 93 GLY A CA 1
ATOM 719 C C . GLY A 1 93 ? 2.335 -2.913 -25.915 1.00 53.97 93 GLY A C 1
ATOM 720 O O . GLY A 1 93 ? 3.264 -2.078 -25.997 1.00 53.97 93 GLY A O 1
#

Mean predicted aligned error: 4.94 Å

Secondary structure (DSSP, 8-state):
-PPPHHHHHHHHHHHTT--EEEETTSS-EEEEEEPSS-TT-EEEEE-TTHHHHHHTTSEEESS-S---TTSEEEEEE-HHHHHHHHHPPPP--